Protein AF-A0A4Y9TBM9-F1 (afdb_monomer_lite)

InterPro domains:
  IPR007627 RNA polymerase sigma-70 region 2 [PF04542] (20-57)
  IPR013325 RNA polymerase sigma factor, region 2 [SSF88946] (14-57)

Secondary structure (DSSP, 8-state):
----------PPPHHHHHGGGHHHHHHHHHHHH--HHHHHHHHHHHHHHHHHHHTTTT--

Foldseek 3Di:
DDPPPDPDPPDDDLCVVCVVVLVVQLVVLCVVPVDNVSSVVVSVVVSVVCVVCVVVPPPD

pLDDT: mean 85.35, std 18.37, range [38.5, 98.75]

Structure (mmCIF, N/CA/C/O backbone):
data_AF-A0A4Y9TBM9-F1
#
_entry.id   AF-A0A4Y9TBM9-F1
#
loop_
_atom_site.group_PDB
_atom_site.id
_atom_site.type_symbol
_atom_site.label_atom_id
_atom_site.label_alt_id
_atom_site.label_comp_id
_atom_site.label_asym_id
_atom_site.label_entity_id
_atom_site.label_seq_id
_atom_site.pdbx_PDB_ins_code
_atom_site.Cartn_x
_atom_site.Cartn_y
_atom_site.Cartn_z
_atom_site.occupancy
_atom_site.B_iso_or_equiv
_atom_site.auth_seq_id
_atom_site.auth_comp_id
_atom_site.auth_asym_id
_atom_site.auth_atom_id
_atom_site.pdbx_PDB_model_num
ATOM 1 N N . MET A 1 1 ? -11.803 -9.641 35.728 1.00 38.50 1 MET A N 1
ATOM 2 C CA . MET A 1 1 ? -12.150 -8.384 35.035 1.00 38.50 1 MET A CA 1
ATOM 3 C C . MET A 1 1 ? -12.348 -8.713 33.567 1.00 38.50 1 MET A C 1
ATOM 5 O O . MET A 1 1 ? -11.366 -8.873 32.857 1.00 38.50 1 MET A O 1
ATOM 9 N N . ILE A 1 2 ? -13.595 -8.925 33.148 1.00 48.62 2 ILE A N 1
ATOM 10 C CA . ILE A 1 2 ? -13.950 -9.073 31.733 1.00 48.62 2 ILE A CA 1
ATOM 11 C C . ILE A 1 2 ? -14.176 -7.647 31.233 1.00 48.62 2 ILE A C 1
ATOM 13 O O . ILE A 1 2 ? -15.008 -6.941 31.795 1.00 48.62 2 ILE A O 1
ATOM 17 N N . ARG A 1 3 ? -13.373 -7.184 30.270 1.00 51.34 3 ARG A N 1
ATOM 18 C CA . ARG A 1 3 ? -13.656 -5.925 29.576 1.00 51.34 3 ARG A CA 1
ATOM 19 C C . ARG A 1 3 ? -14.875 -6.186 28.695 1.00 51.34 3 ARG A C 1
ATOM 21 O O . ARG A 1 3 ? -14.764 -6.928 27.725 1.00 51.34 3 ARG A O 1
ATOM 28 N N . GLU A 1 4 ? -16.029 -5.651 29.077 1.00 50.78 4 GLU A N 1
ATOM 29 C CA . GLU A 1 4 ? -17.184 -5.551 28.187 1.00 50.78 4 GLU A CA 1
ATOM 30 C C . GLU A 1 4 ? -16.780 -4.646 27.019 1.00 50.78 4 GLU A C 1
ATOM 32 O O . GLU A 1 4 ? -16.697 -3.426 27.159 1.00 50.78 4 GLU A O 1
ATOM 37 N N . GLU A 1 5 ? -16.447 -5.242 25.873 1.00 51.81 5 GLU A N 1
ATOM 38 C CA . GLU A 1 5 ? -16.401 -4.487 24.627 1.00 51.81 5 GLU A CA 1
ATOM 39 C C . GLU A 1 5 ? -17.839 -4.155 24.239 1.00 51.81 5 GLU A C 1
ATOM 41 O O . GLU A 1 5 ? -18.586 -5.000 23.744 1.00 51.81 5 GLU A O 1
ATOM 46 N N . PHE A 1 6 ? -18.237 -2.916 24.510 1.00 52.28 6 PHE A N 1
ATOM 47 C CA . PHE A 1 6 ? -19.455 -2.344 23.960 1.00 52.28 6 PHE A CA 1
ATOM 48 C C . PHE A 1 6 ? -19.383 -2.434 22.429 1.00 52.28 6 PHE A C 1
ATOM 50 O O . PHE A 1 6 ? -18.370 -2.013 21.862 1.00 52.28 6 PHE A O 1
ATOM 57 N N . PRO A 1 7 ? -20.417 -2.945 21.736 1.00 48.59 7 PRO A N 1
ATOM 58 C CA . PRO A 1 7 ? -20.457 -2.973 20.281 1.00 48.59 7 PRO A CA 1
ATOM 59 C C . PRO A 1 7 ? -20.770 -1.563 19.760 1.00 48.59 7 PRO A C 1
ATOM 61 O O . PRO A 1 7 ? -21.837 -1.300 19.216 1.00 48.59 7 PRO A O 1
ATOM 64 N N . GLY A 1 8 ? -19.843 -0.633 19.982 1.00 54.19 8 GLY A N 1
ATOM 65 C CA . GLY A 1 8 ? -19.670 0.506 19.098 1.00 54.19 8 GLY A CA 1
ATOM 66 C C . GLY A 1 8 ? -19.104 -0.010 17.781 1.00 54.19 8 GLY A C 1
ATOM 67 O O . GLY A 1 8 ? -18.385 -1.009 17.763 1.00 54.19 8 GLY A O 1
ATOM 68 N N . GLU A 1 9 ? -19.486 0.637 16.691 1.00 54.06 9 GLU A N 1
ATOM 69 C CA . GLU A 1 9 ? -19.096 0.365 15.309 1.00 54.06 9 GLU A CA 1
ATOM 70 C C . GLU A 1 9 ? -17.571 0.178 15.203 1.00 54.06 9 GLU A C 1
ATOM 72 O O . GLU A 1 9 ? -16.801 1.133 15.103 1.00 54.06 9 GLU A O 1
ATOM 77 N N . ARG A 1 10 ? -17.101 -1.070 15.337 1.00 61.97 10 ARG A N 1
ATOM 78 C CA . ARG A 1 10 ? -15.677 -1.382 15.228 1.00 61.97 10 ARG A CA 1
ATOM 79 C C . ARG A 1 10 ? -15.318 -1.198 13.766 1.00 61.97 10 ARG A C 1
ATOM 81 O O . ARG A 1 10 ? -15.742 -1.995 12.931 1.00 61.97 10 ARG A O 1
ATOM 88 N N . ARG A 1 11 ? -14.574 -0.128 13.470 1.00 66.38 11 ARG A N 1
ATOM 89 C CA . ARG A 1 11 ? -13.990 0.076 12.144 1.00 66.38 11 ARG A CA 1
ATOM 90 C C . ARG A 1 11 ? -13.201 -1.190 11.770 1.00 66.38 11 ARG A C 1
ATOM 92 O O . ARG A 1 11 ? -12.492 -1.713 12.636 1.00 66.38 11 ARG A O 1
ATOM 99 N N . PRO A 1 12 ? -13.375 -1.719 10.548 1.00 73.94 12 PRO A N 1
ATOM 100 C CA . PRO A 1 12 ? -12.686 -2.929 10.121 1.00 73.94 12 PRO A CA 1
ATOM 101 C C . PRO A 1 12 ? -11.168 -2.725 10.164 1.00 73.94 12 PRO A C 1
ATOM 103 O O . PRO A 1 12 ? -10.680 -1.608 9.982 1.00 73.94 12 PRO A O 1
ATOM 106 N N . ASP A 1 13 ? -10.419 -3.797 10.434 1.00 88.88 13 ASP A N 1
ATOM 107 C CA . ASP A 1 13 ? -8.958 -3.744 10.426 1.00 88.88 13 ASP A CA 1
ATOM 108 C C . ASP A 1 13 ? -8.474 -3.431 9.002 1.00 88.88 13 ASP A C 1
ATOM 110 O O . ASP A 1 13 ? -8.901 -4.061 8.031 1.00 88.88 13 ASP A O 1
ATOM 114 N N . PHE A 1 14 ? -7.563 -2.464 8.870 1.00 90.56 14 PHE A N 1
ATOM 115 C CA . PHE A 1 14 ? -6.962 -2.089 7.588 1.00 90.56 14 PHE A CA 1
ATOM 116 C C . PHE A 1 14 ? -6.431 -3.301 6.810 1.00 90.56 14 PHE A C 1
ATOM 118 O O . PHE A 1 14 ? -6.548 -3.357 5.585 1.00 90.56 14 PHE A O 1
ATOM 125 N N . GLN A 1 15 ? -5.840 -4.277 7.506 1.00 92.75 15 GLN A N 1
ATOM 126 C CA . GLN A 1 15 ? -5.298 -5.477 6.879 1.00 92.75 15 GLN A CA 1
ATOM 127 C C . GLN A 1 15 ? -6.390 -6.317 6.218 1.00 92.75 15 GLN A C 1
ATOM 129 O O . GLN A 1 15 ? -6.173 -6.809 5.109 1.00 92.75 15 GLN A O 1
ATOM 134 N N . ASP A 1 16 ? -7.547 -6.463 6.863 1.00 93.69 16 ASP A N 1
ATOM 135 C CA . ASP A 1 16 ? -8.660 -7.259 6.343 1.00 93.69 16 ASP A CA 1
ATOM 136 C C . ASP A 1 16 ? -9.264 -6.617 5.087 1.00 93.69 16 ASP A C 1
ATOM 138 O O . ASP A 1 16 ? -9.536 -7.317 4.108 1.00 93.69 16 ASP A O 1
ATOM 142 N N . GLU A 1 17 ? -9.374 -5.286 5.069 1.00 92.81 17 GLU A N 1
ATOM 143 C CA . GLU A 1 17 ? -9.865 -4.515 3.918 1.00 92.81 17 GLU A CA 1
ATOM 144 C C . GLU A 1 17 ? -8.901 -4.562 2.720 1.00 92.81 17 GLU A C 1
ATOM 146 O O . GLU A 1 17 ? -9.308 -4.659 1.560 1.00 92.81 17 GLU A O 1
ATOM 151 N N . VAL A 1 18 ? -7.592 -4.515 2.979 1.00 95.00 18 VAL A N 1
ATOM 152 C CA . VAL A 1 18 ? -6.576 -4.405 1.922 1.00 95.00 18 VAL A CA 1
ATOM 153 C C . VAL A 1 18 ? -6.148 -5.751 1.353 1.00 95.00 18 VAL A C 1
ATOM 155 O O . VAL A 1 18 ? -5.842 -5.839 0.161 1.00 95.00 18 VAL A O 1
ATOM 158 N N . LYS A 1 19 ? -6.115 -6.814 2.163 1.00 95.94 19 LYS A N 1
ATOM 159 C CA . LYS A 1 19 ? -5.670 -8.151 1.741 1.00 95.94 19 LYS A CA 1
ATOM 160 C C . LYS A 1 19 ? -6.279 -8.637 0.414 1.00 95.94 19 LYS A C 1
ATOM 162 O O . LYS A 1 19 ? -5.501 -9.116 -0.417 1.00 95.94 19 LYS A O 1
ATOM 167 N N . PRO A 1 20 ? -7.596 -8.512 0.146 1.00 97.44 20 PRO A N 1
ATOM 168 C CA . PRO A 1 20 ? -8.161 -8.923 -1.144 1.00 97.44 20 PRO A CA 1
ATOM 169 C C . PRO A 1 20 ? -7.678 -8.076 -2.335 1.00 97.44 20 PRO A C 1
ATOM 171 O O . PRO A 1 20 ? -7.712 -8.548 -3.469 1.00 97.44 20 PRO A O 1
ATOM 174 N N . LEU A 1 21 ? -7.196 -6.851 -2.103 1.00 97.06 21 LEU A N 1
ATOM 175 C CA . LEU A 1 21 ? -6.773 -5.906 -3.143 1.00 97.06 21 LEU A CA 1
ATOM 176 C C . LEU A 1 21 ? -5.295 -6.051 -3.537 1.00 97.06 21 LEU A C 1
ATOM 178 O O . LEU A 1 21 ? -4.901 -5.591 -4.611 1.00 97.06 21 LEU A O 1
ATOM 182 N N . LEU A 1 22 ? -4.471 -6.693 -2.699 1.00 97.19 22 LEU A N 1
ATOM 183 C CA . LEU A 1 22 ? -3.012 -6.752 -2.875 1.00 97.19 22 LEU A CA 1
ATOM 184 C C . LEU A 1 22 ? -2.586 -7.329 -4.227 1.00 97.19 22 LEU A C 1
ATOM 186 O O . LEU A 1 22 ? -1.694 -6.787 -4.879 1.00 97.19 22 LEU A O 1
ATOM 190 N N . GLY A 1 23 ? -3.242 -8.400 -4.680 1.00 97.81 23 GLY A N 1
ATOM 191 C CA . GLY A 1 23 ? -2.907 -9.031 -5.957 1.00 97.81 23 GLY A CA 1
ATOM 192 C C . GLY A 1 23 ? -3.130 -8.095 -7.146 1.00 97.81 23 GLY A C 1
ATOM 193 O O . GLY A 1 23 ? -2.308 -8.032 -8.059 1.00 97.81 23 GLY A O 1
ATOM 194 N N . ASP A 1 24 ? -4.231 -7.348 -7.136 1.00 98.44 24 ASP A N 1
ATOM 195 C CA . ASP A 1 24 ? -4.579 -6.393 -8.187 1.00 98.44 24 ASP A CA 1
ATOM 196 C C . ASP A 1 24 ? -3.676 -5.160 -8.150 1.00 98.44 24 ASP A C 1
ATOM 198 O O . ASP A 1 24 ? -3.260 -4.660 -9.199 1.00 98.44 24 ASP A O 1
ATOM 202 N N . LEU A 1 25 ? -3.358 -4.685 -6.945 1.00 98.31 25 LEU A N 1
ATOM 203 C CA . LEU A 1 25 ? -2.455 -3.563 -6.729 1.00 98.31 25 LEU A CA 1
ATOM 204 C C . LEU A 1 25 ? -1.046 -3.891 -7.236 1.00 98.31 25 LEU A C 1
ATOM 206 O O . LEU A 1 25 ? -0.489 -3.115 -8.010 1.00 98.31 25 LEU A O 1
ATOM 210 N N . HIS A 1 26 ? -0.520 -5.073 -6.906 1.00 98.44 26 HIS A N 1
ATOM 211 C CA . HIS A 1 26 ? 0.777 -5.534 -7.399 1.00 98.44 26 HIS A CA 1
ATOM 212 C C . HIS A 1 26 ? 0.800 -5.679 -8.926 1.00 98.44 26 HIS A C 1
ATOM 214 O O . HIS A 1 26 ? 1.725 -5.200 -9.579 1.00 98.44 26 HIS A O 1
ATOM 220 N N . ARG A 1 27 ? -0.241 -6.272 -9.538 1.00 98.62 27 ARG A N 1
ATOM 221 C CA . ARG A 1 27 ? -0.321 -6.375 -11.010 1.00 98.62 27 ARG A CA 1
ATOM 222 C C . ARG A 1 27 ? -0.311 -5.004 -11.689 1.00 98.62 27 ARG A C 1
ATOM 224 O O . ARG A 1 27 ? 0.331 -4.850 -12.726 1.00 98.62 27 ARG A O 1
ATOM 231 N N . ARG A 1 28 ? -0.998 -4.009 -11.116 1.00 98.62 28 ARG A N 1
ATOM 232 C CA . ARG A 1 28 ? -0.979 -2.626 -11.622 1.00 98.62 28 ARG A CA 1
ATOM 233 C C . ARG A 1 28 ? 0.380 -1.961 -11.430 1.00 98.62 28 ARG A C 1
ATOM 235 O O . ARG A 1 28 ? 0.867 -1.345 -12.371 1.00 98.62 28 ARG A O 1
ATOM 242 N N . ALA A 1 29 ? 0.997 -2.112 -10.260 1.00 98.62 29 ALA A N 1
ATOM 243 C CA . ALA A 1 29 ? 2.334 -1.590 -9.985 1.00 98.62 29 ALA A CA 1
ATOM 244 C C . ALA A 1 29 ? 3.353 -2.142 -10.992 1.00 98.62 29 ALA A C 1
ATOM 246 O O . ALA A 1 29 ? 4.018 -1.372 -11.682 1.00 98.62 29 ALA A O 1
ATOM 247 N N . TYR A 1 30 ? 3.371 -3.464 -11.183 1.00 98.75 30 TYR A N 1
ATOM 248 C CA . TYR A 1 30 ? 4.243 -4.119 -12.155 1.00 98.75 30 TYR A CA 1
ATOM 249 C C . TYR A 1 30 ? 4.009 -3.636 -13.592 1.00 98.75 30 TYR A C 1
ATOM 251 O O . TYR A 1 30 ? 4.964 -3.442 -14.341 1.00 98.75 30 TYR A O 1
ATOM 259 N N . ALA A 1 31 ? 2.758 -3.378 -13.989 1.00 98.62 31 ALA A N 1
ATOM 260 C CA . ALA A 1 31 ? 2.462 -2.849 -15.320 1.00 98.62 31 ALA A CA 1
ATOM 261 C C . ALA A 1 31 ? 3.094 -1.464 -15.580 1.00 98.62 31 ALA A C 1
ATOM 263 O O . ALA A 1 31 ? 3.394 -1.154 -16.736 1.00 98.62 31 ALA A O 1
ATOM 264 N N . TYR A 1 32 ? 3.316 -0.657 -14.535 1.00 98.19 32 TYR A N 1
ATOM 265 C CA . TYR A 1 32 ? 3.954 0.657 -14.645 1.00 98.19 32 TYR A CA 1
ATOM 266 C C . TYR A 1 32 ? 5.478 0.586 -14.717 1.00 98.19 32 TYR A C 1
ATOM 268 O O . TYR A 1 32 ? 6.067 1.269 -15.553 1.00 98.19 32 TYR A O 1
ATOM 276 N N . VAL A 1 33 ? 6.111 -0.223 -13.863 1.00 98.38 33 VAL A N 1
ATOM 277 C CA . VAL A 1 33 ? 7.579 -0.212 -13.705 1.00 98.38 33 VAL A CA 1
ATOM 278 C C . VAL A 1 33 ? 8.288 -1.340 -14.457 1.00 98.38 33 VAL A C 1
ATOM 280 O O . VAL A 1 33 ? 9.430 -1.175 -14.867 1.00 98.38 33 VAL A O 1
ATOM 283 N N . ARG A 1 34 ? 7.600 -2.462 -14.711 1.00 98.06 34 ARG A N 1
ATOM 284 C CA . ARG A 1 34 ? 8.128 -3.676 -15.369 1.00 98.06 34 ARG A CA 1
ATOM 285 C C . ARG A 1 34 ? 9.345 -4.317 -14.692 1.00 98.06 34 ARG A C 1
ATOM 287 O O . ARG A 1 34 ? 10.001 -5.160 -15.301 1.00 98.06 34 ARG A O 1
ATOM 294 N N . ASP A 1 35 ? 9.585 -3.977 -13.435 1.00 98.38 35 ASP A N 1
ATOM 295 C CA . ASP A 1 35 ? 10.540 -4.615 -12.539 1.00 98.38 35 ASP A CA 1
ATOM 296 C C . ASP A 1 35 ? 9.807 -5.094 -11.279 1.00 98.38 35 ASP A C 1
ATOM 298 O O . ASP A 1 35 ? 8.859 -4.453 -10.822 1.00 98.38 35 ASP A O 1
ATOM 302 N N . THR A 1 36 ? 10.190 -6.257 -10.75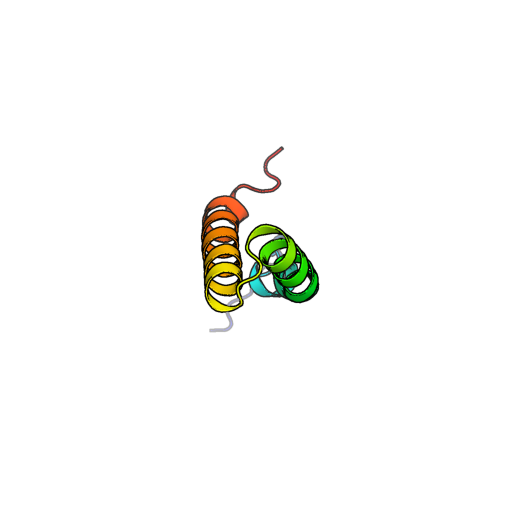4 1.00 97.94 36 THR A N 1
ATOM 303 C CA . THR A 1 36 ? 9.509 -6.844 -9.592 1.00 97.94 36 THR A CA 1
ATOM 304 C C . THR A 1 36 ? 9.836 -6.090 -8.307 1.00 97.94 36 THR A C 1
ATOM 306 O O . THR A 1 36 ? 8.923 -5.821 -7.533 1.00 97.94 36 THR A O 1
ATOM 309 N N . SER A 1 37 ? 11.101 -5.714 -8.095 1.00 98.44 37 SER A N 1
ATOM 310 C CA . SER A 1 37 ? 11.531 -5.014 -6.880 1.00 98.44 37 SER A CA 1
ATOM 311 C C . SER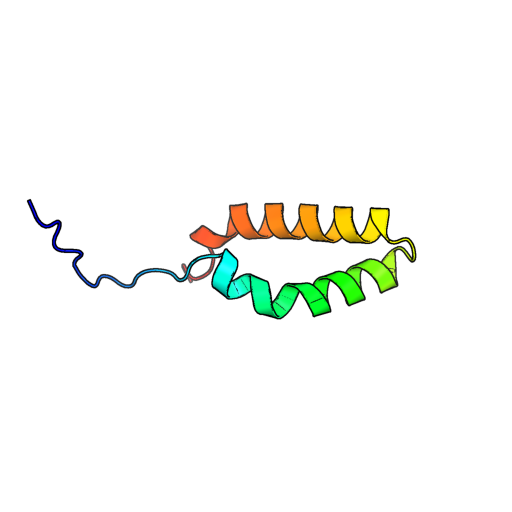 A 1 37 ? 10.896 -3.630 -6.811 1.00 98.44 37 SER A C 1
ATOM 313 O O . SER A 1 37 ? 10.292 -3.275 -5.802 1.00 98.44 37 SER A O 1
ATOM 315 N N . ASP A 1 38 ? 10.938 -2.883 -7.916 1.00 98.50 38 ASP A N 1
ATOM 316 C CA . ASP A 1 38 ? 10.321 -1.556 -7.983 1.00 98.50 38 ASP A CA 1
ATOM 317 C C . ASP A 1 38 ? 8.791 -1.633 -7.809 1.00 98.50 38 ASP A C 1
ATOM 319 O O . ASP A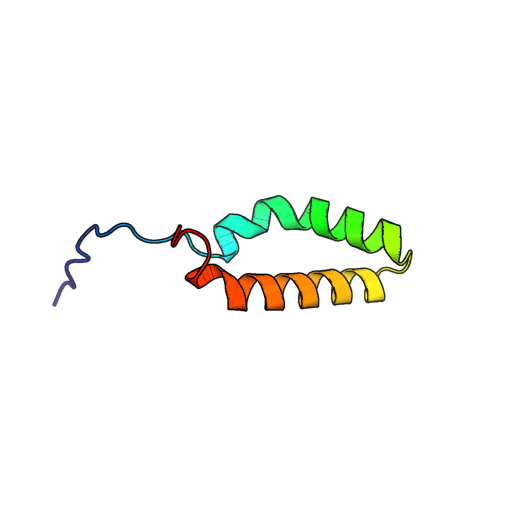 1 38 ? 8.166 -0.719 -7.265 1.00 98.50 38 ASP A O 1
ATOM 323 N N . ALA A 1 39 ? 8.157 -2.722 -8.266 1.00 98.69 39 ALA A N 1
ATOM 324 C CA . ALA A 1 39 ? 6.719 -2.921 -8.107 1.00 98.69 39 ALA A CA 1
ATOM 325 C C . ALA A 1 39 ? 6.353 -3.212 -6.650 1.00 98.69 39 ALA A C 1
ATOM 327 O O . ALA A 1 39 ? 5.376 -2.652 -6.151 1.00 98.69 39 ALA A O 1
ATOM 328 N N . GLU A 1 40 ? 7.127 -4.058 -5.971 1.00 98.56 40 GLU A N 1
ATOM 329 C CA . GLU A 1 40 ? 6.963 -4.335 -4.545 1.00 98.56 40 GLU A CA 1
ATOM 330 C C . GLU A 1 40 ? 7.128 -3.053 -3.723 1.00 98.56 40 GLU A C 1
ATOM 332 O O . GLU A 1 40 ? 6.241 -2.725 -2.934 1.00 98.56 40 GLU A O 1
ATOM 337 N N . ASP A 1 41 ? 8.169 -2.260 -3.981 1.00 98.56 41 ASP A N 1
ATOM 338 C CA . ASP A 1 41 ? 8.388 -0.980 -3.299 1.00 98.56 41 ASP A CA 1
ATOM 339 C C . ASP A 1 41 ? 7.224 -0.002 -3.519 1.00 98.56 41 ASP A C 1
ATOM 341 O O . ASP A 1 41 ? 6.737 0.631 -2.575 1.00 98.56 41 ASP A O 1
ATOM 345 N N . LEU A 1 42 ? 6.709 0.083 -4.750 1.0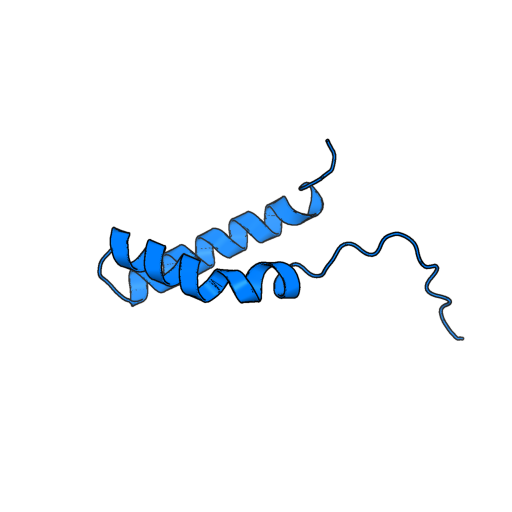0 98.50 42 LEU A N 1
ATOM 346 C CA . LEU A 1 42 ? 5.558 0.925 -5.073 1.00 98.50 42 LEU A CA 1
ATOM 347 C C . LEU A 1 42 ? 4.278 0.471 -4.352 1.00 98.50 42 LEU A C 1
ATOM 349 O O . LEU A 1 42 ? 3.502 1.313 -3.881 1.00 98.50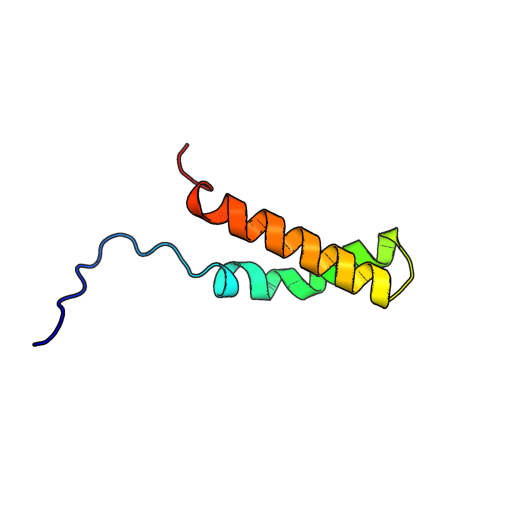 42 LEU A O 1
ATOM 353 N N . VAL A 1 43 ? 4.045 -0.841 -4.243 1.00 98.44 43 VAL A N 1
ATOM 354 C CA . VAL A 1 43 ? 2.935 -1.394 -3.450 1.00 98.44 43 VAL A CA 1
ATOM 355 C C . VAL A 1 43 ? 3.101 -0.996 -1.987 1.00 98.44 43 VAL A C 1
ATOM 357 O O . VAL A 1 43 ? 2.171 -0.438 -1.405 1.00 98.44 43 VAL A O 1
ATOM 360 N N . GLN A 1 44 ? 4.281 -1.211 -1.407 1.00 97.62 44 GLN A N 1
ATOM 361 C CA . GLN A 1 44 ? 4.535 -0.936 0.007 1.00 97.62 44 GLN A CA 1
ATOM 362 C C . GLN A 1 44 ? 4.368 0.554 0.348 1.00 97.62 44 GLN A C 1
ATOM 364 O O . GLN A 1 44 ? 3.683 0.887 1.318 1.00 97.62 44 GLN A O 1
ATOM 369 N N . GLU A 1 45 ? 4.90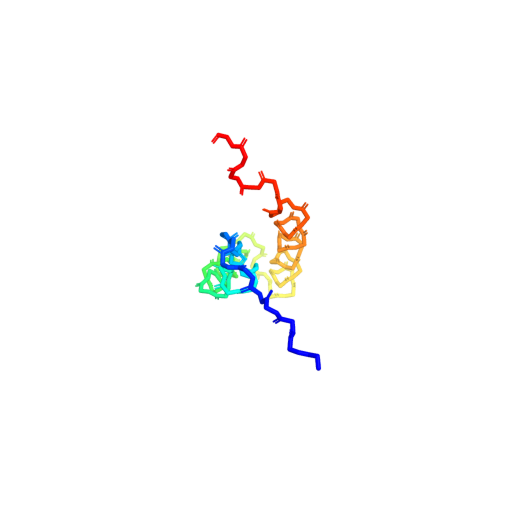0 1.465 -0.472 1.00 98.50 45 GLU A N 1
ATOM 370 C CA . GLU A 1 45 ? 4.711 2.913 -0.298 1.00 98.50 45 GLU A CA 1
ATOM 371 C C . GLU A 1 45 ? 3.228 3.312 -0.407 1.00 98.50 45 GLU A C 1
ATOM 373 O O . GLU A 1 45 ? 2.736 4.146 0.359 1.00 98.50 45 GLU A O 1
ATOM 378 N N . THR A 1 46 ? 2.480 2.684 -1.317 1.00 98.06 46 THR A N 1
ATOM 379 C CA . THR A 1 46 ? 1.036 2.925 -1.464 1.00 98.06 46 THR A CA 1
ATOM 380 C C . THR A 1 46 ? 0.269 2.493 -0.216 1.00 98.06 46 THR A C 1
ATOM 382 O O . THR A 1 46 ? -0.560 3.252 0.292 1.00 98.06 46 THR A O 1
ATOM 385 N N . LEU A 1 47 ? 0.570 1.308 0.320 1.00 97.00 47 LEU A N 1
ATOM 386 C CA . LEU A 1 47 ? -0.054 0.797 1.541 1.00 97.00 47 LEU A CA 1
ATOM 387 C C . LEU A 1 47 ? 0.264 1.667 2.759 1.00 97.00 47 LEU A C 1
ATOM 389 O O . LEU A 1 47 ? -0.631 1.951 3.549 1.00 97.00 47 LEU A O 1
ATOM 393 N N . LEU A 1 48 ? 1.502 2.153 2.887 1.00 96.81 48 LEU A N 1
ATOM 394 C CA . LEU A 1 48 ? 1.897 3.071 3.961 1.00 96.81 48 LEU A CA 1
ATOM 395 C C . LEU A 1 48 ? 1.102 4.380 3.922 1.00 96.81 48 LEU A C 1
ATOM 397 O O . LEU A 1 48 ? 0.688 4.891 4.966 1.00 96.81 48 LEU A O 1
ATOM 401 N N . ARG A 1 49 ? 0.866 4.931 2.727 1.00 96.00 49 ARG A N 1
ATOM 402 C CA . ARG A 1 49 ? 0.030 6.129 2.556 1.00 96.00 49 ARG A CA 1
ATOM 403 C C . ARG A 1 49 ? -1.427 5.851 2.891 1.00 96.00 49 ARG A C 1
ATOM 405 O O . ARG A 1 49 ? -2.031 6.645 3.608 1.00 96.00 49 ARG A O 1
ATOM 412 N N . ALA A 1 50 ? -1.962 4.732 2.406 1.00 94.94 50 ALA A N 1
ATOM 413 C CA . ALA A 1 50 ? -3.332 4.321 2.682 1.00 94.94 50 ALA A CA 1
ATOM 414 C C . ALA A 1 50 ? -3.557 4.128 4.188 1.00 94.94 50 ALA A C 1
ATOM 416 O O . ALA A 1 50 ? -4.489 4.706 4.732 1.00 94.94 50 ALA A O 1
ATOM 417 N N . TYR A 1 51 ? -2.650 3.432 4.879 1.00 92.81 51 TYR A N 1
ATOM 418 C CA . TYR A 1 51 ? -2.721 3.213 6.324 1.00 92.81 51 TYR A CA 1
ATOM 419 C C . TYR A 1 51 ? -2.757 4.528 7.114 1.00 92.81 51 TYR A C 1
ATOM 421 O O . TYR A 1 51 ? -3.603 4.713 7.982 1.00 92.81 51 TYR A O 1
ATOM 429 N N . ARG A 1 52 ? -1.899 5.499 6.766 1.00 92.12 52 ARG A N 1
ATOM 430 C CA . ARG A 1 52 ? -1.876 6.828 7.414 1.00 92.12 52 ARG A CA 1
ATOM 431 C C . ARG A 1 52 ? -3.165 7.632 7.218 1.00 92.12 52 ARG A C 1
ATOM 433 O O . ARG A 1 52 ? -3.433 8.542 8.000 1.00 92.12 52 ARG A O 1
ATOM 440 N N . ALA A 1 53 ? -3.906 7.356 6.148 1.00 91.81 53 ALA A N 1
ATOM 441 C CA . ALA A 1 53 ? -5.153 8.036 5.817 1.00 91.81 53 ALA A CA 1
ATOM 442 C C . ALA A 1 53 ? -6.402 7.257 6.262 1.00 91.81 53 ALA A C 1
ATOM 444 O O . ALA A 1 53 ? -7.481 7.840 6.302 1.00 91.81 53 ALA A O 1
ATOM 445 N N . PHE A 1 54 ? -6.261 5.972 6.597 1.00 88.56 54 PHE A N 1
ATOM 446 C CA . PHE A 1 54 ? -7.371 5.042 6.798 1.00 88.56 54 PHE A CA 1
ATOM 447 C C . PHE A 1 54 ? -8.329 5.484 7.909 1.00 88.56 54 PHE A C 1
ATOM 449 O O . PHE A 1 54 ? -9.540 5.459 7.719 1.00 88.56 54 PHE A O 1
ATOM 456 N N . ASP A 1 55 ? -7.799 6.015 9.013 1.00 81.75 55 ASP A N 1
ATOM 457 C CA . ASP A 1 55 ? -8.610 6.507 10.136 1.00 81.75 55 ASP A CA 1
ATOM 458 C C . ASP A 1 55 ? -9.506 7.707 9.782 1.00 81.75 55 ASP A C 1
ATOM 460 O O . ASP A 1 55 ? -10.434 8.014 10.521 1.00 81.75 55 ASP A O 1
ATOM 464 N N . ARG A 1 56 ? -9.248 8.395 8.664 1.00 82.88 56 ARG A N 1
ATOM 465 C CA . ARG A 1 56 ? -10.041 9.548 8.193 1.00 82.88 56 ARG A CA 1
ATOM 466 C C . ARG A 1 56 ? -10.973 9.191 7.039 1.00 82.88 56 ARG A C 1
ATOM 468 O O . ARG A 1 56 ? -11.705 10.043 6.544 1.00 82.88 56 ARG A O 1
ATOM 475 N N . LEU A 1 57 ? -10.891 7.960 6.545 1.00 73.12 57 LEU A N 1
ATOM 476 C CA . LEU A 1 57 ? -11.693 7.497 5.428 1.00 73.12 57 LEU A CA 1
ATOM 477 C C . LEU A 1 57 ? -13.100 7.174 5.954 1.00 73.12 57 LEU A C 1
ATOM 479 O O . LEU A 1 57 ? -13.266 6.221 6.710 1.00 73.12 57 LEU A O 1
ATOM 483 N N . GLY A 1 58 ? -14.097 7.980 5.579 1.00 63.84 58 GLY A N 1
ATOM 484 C CA . GLY A 1 58 ? -15.497 7.795 5.989 1.00 63.84 58 GLY A CA 1
ATOM 485 C C . GLY A 1 58 ? -16.056 8.833 6.970 1.00 63.84 58 GLY A C 1
ATOM 486 O O . GLY A 1 58 ? -17.163 8.634 7.455 1.00 63.84 58 GLY A O 1
ATOM 487 N N . ASP A 1 59 ? -15.333 9.923 7.247 1.00 60.97 59 ASP A N 1
ATOM 488 C CA . ASP A 1 59 ? -15.831 11.052 8.057 1.00 60.97 59 ASP A CA 1
ATOM 489 C C . ASP A 1 59 ? -16.619 12.111 7.227 1.00 60.97 59 ASP A C 1
ATOM 491 O O . ASP A 1 59 ? -16.701 13.267 7.645 1.00 60.97 59 ASP A O 1
ATOM 495 N N . ASP A 1 60 ? -17.190 11.737 6.069 1.00 53.41 60 ASP A N 1
ATOM 496 C CA . ASP A 1 60 ? -18.043 12.595 5.208 1.00 53.41 60 ASP A CA 1
ATOM 497 C C . ASP A 1 60 ? -19.550 12.361 5.433 1.00 53.41 60 ASP A C 1
ATOM 499 O O . ASP A 1 60 ? -19.969 11.180 5.511 1.00 53.41 60 ASP A O 1
#

Sequence (60 aa):
MIREEFPGERRPDFQDEVKPLLGDLHRRAYAYVRDTSDAEDLVQETLLRAYRAFDRLGDD

Radius of gyration: 16.01 Å; chains: 1; bounding box: 32×22×50 Å

Organism: Pseudomonas fluorescens (NCBI:txid294)